Protein AF-A0A5N0TFT1-F1 (afdb_monomer_lite)

pLDDT: mean 89.73, std 10.78, range [48.72, 98.12]

Organism: NCBI:txid2613842

Foldseek 3Di:
DQVVAPDLLRQVLVVCVVVPLVVLQVQLVHDSVLVVCQSVVHPHHCDPSSVVSCCVVVVPCRSVVNCCVVPVPVVVVVVVVVVVVVVVVVVVVVVVVVVVVVVVVVD

Radius of gyration: 25.09 Å; chains: 1; bounding box: 52×28×71 Å

Secondary structure (DSSP, 8-state):
-GGG-SSHHHHHHHHHHHH-HHHHHHHTT--HHHHHHHHTTSS----HHHHHHHHHHH---HHHHHHHHHHTHHHHHHHHHHHHHHHHHHHHHHHHHHHHHHHHTT-

Structure (mmCIF, N/CA/C/O backbone):
data_AF-A0A5N0TFT1-F1
#
_entry.id   AF-A0A5N0TFT1-F1
#
loop_
_atom_site.group_PDB
_atom_site.id
_atom_site.type_symbol
_atom_site.label_atom_id
_atom_site.label_alt_id
_atom_site.label_comp_id
_atom_site.label_asym_id
_atom_site.label_entity_id
_atom_site.label_seq_id
_atom_site.pdbx_PDB_ins_code
_atom_site.Cartn_x
_atom_site.Cartn_y
_atom_site.Cartn_z
_atom_site.occupancy
_atom_site.B_iso_or_equiv
_atom_site.auth_seq_id
_atom_site.auth_comp_id
_atom_site.auth_asym_id
_atom_site.auth_atom_id
_atom_site.pdbx_PDB_model_num
ATOM 1 N N . MET A 1 1 ? 3.664 1.769 11.732 1.00 62.91 1 MET A N 1
ATOM 2 C CA . MET A 1 1 ? 4.429 1.861 10.460 1.00 62.91 1 MET A CA 1
ATOM 3 C C . MET A 1 1 ? 4.387 3.252 9.820 1.00 62.91 1 MET A C 1
ATOM 5 O O . MET A 1 1 ? 5.391 3.696 9.274 1.00 62.91 1 MET A O 1
ATOM 9 N N . ALA A 1 2 ? 3.289 3.996 9.933 1.00 67.69 2 ALA A N 1
ATOM 10 C CA . ALA A 1 2 ? 3.070 5.304 9.324 1.00 67.69 2 ALA A CA 1
ATOM 11 C C . ALA A 1 2 ? 4.091 6.375 9.728 1.00 67.69 2 ALA A C 1
ATOM 13 O O . ALA A 1 2 ? 4.441 7.213 8.906 1.00 67.69 2 ALA A O 1
ATOM 14 N N . ARG A 1 3 ? 4.635 6.331 10.953 1.00 75.69 3 ARG A N 1
ATOM 15 C CA . ARG A 1 3 ? 5.667 7.288 11.406 1.00 75.69 3 ARG A CA 1
ATOM 16 C C . ARG A 1 3 ? 7.030 7.112 10.715 1.00 75.69 3 ARG A C 1
ATOM 18 O O . ARG A 1 3 ? 7.870 7.996 10.835 1.00 75.69 3 ARG A O 1
ATOM 25 N N . ARG A 1 4 ? 7.260 5.993 10.012 1.00 85.38 4 ARG A N 1
ATOM 26 C CA . ARG A 1 4 ? 8.524 5.690 9.314 1.00 85.38 4 ARG A CA 1
ATOM 27 C C . ARG A 1 4 ? 8.613 6.330 7.925 1.00 85.38 4 ARG A C 1
ATOM 29 O O . ARG A 1 4 ? 9.718 6.536 7.438 1.00 85.38 4 ARG A O 1
ATOM 36 N N . TYR A 1 5 ? 7.475 6.650 7.307 1.00 93.12 5 TYR A N 1
ATOM 37 C CA . TYR A 1 5 ? 7.398 7.127 5.925 1.00 93.12 5 TYR A CA 1
ATOM 38 C C . TYR A 1 5 ? 6.575 8.405 5.832 1.00 93.12 5 TYR A C 1
ATOM 40 O O . 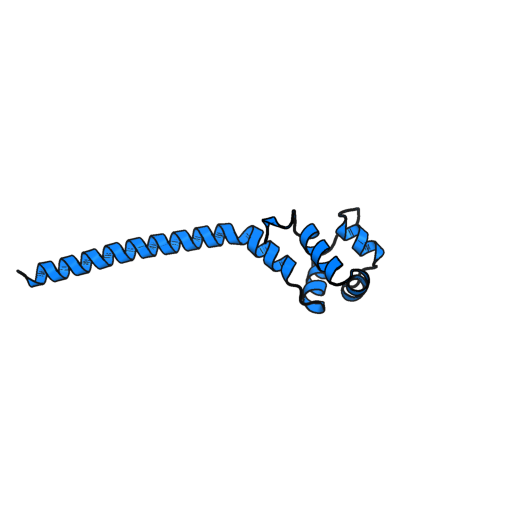TYR A 1 5 ? 5.491 8.506 6.409 1.00 93.12 5 TYR A O 1
ATOM 48 N N . ARG A 1 6 ? 7.041 9.376 5.044 1.00 91.88 6 ARG A N 1
ATOM 49 C CA . ARG A 1 6 ? 6.346 10.668 4.897 1.00 91.88 6 ARG A CA 1
ATOM 50 C C . ARG A 1 6 ? 4.999 10.516 4.186 1.00 91.88 6 ARG A C 1
ATOM 52 O O . ARG A 1 6 ? 4.009 11.156 4.539 1.00 91.88 6 ARG A O 1
ATOM 59 N N . ASN A 1 7 ? 4.952 9.660 3.172 1.00 93.62 7 ASN A N 1
ATOM 60 C CA . ASN A 1 7 ? 3.772 9.372 2.362 1.00 93.62 7 ASN A CA 1
ATOM 61 C C . ASN A 1 7 ? 3.864 7.950 1.777 1.00 93.62 7 ASN A C 1
ATOM 63 O O . ASN A 1 7 ? 4.859 7.255 1.979 1.00 93.62 7 ASN A O 1
ATOM 67 N N . LEU A 1 8 ? 2.822 7.524 1.054 1.00 95.50 8 LEU A N 1
ATOM 68 C CA . LEU A 1 8 ? 2.794 6.207 0.413 1.00 95.50 8 LEU A CA 1
ATOM 69 C C . LEU A 1 8 ? 3.929 6.047 -0.607 1.00 95.50 8 LEU A C 1
ATOM 71 O O . LEU A 1 8 ? 4.547 4.994 -0.649 1.00 95.50 8 LEU A O 1
ATOM 75 N N . LEU A 1 9 ? 4.242 7.089 -1.385 1.00 96.12 9 LEU A N 1
ATOM 76 C CA . LEU A 1 9 ? 5.298 7.025 -2.399 1.00 96.12 9 LEU A CA 1
ATOM 77 C C . LEU A 1 9 ? 6.677 6.753 -1.775 1.00 96.12 9 LEU A C 1
ATOM 79 O O . LEU A 1 9 ? 7.435 5.955 -2.308 1.00 96.12 9 LEU A O 1
ATOM 83 N N . ASP A 1 10 ? 6.974 7.359 -0.625 1.00 96.06 10 ASP A N 1
ATOM 84 C CA . ASP A 1 10 ? 8.197 7.149 0.169 1.00 96.06 10 ASP A CA 1
ATOM 85 C C . ASP A 1 10 ? 8.307 5.695 0.676 1.00 96.06 10 ASP A C 1
ATOM 87 O O . ASP A 1 10 ? 9.376 5.078 0.638 1.00 96.06 10 ASP A O 1
ATOM 91 N N . CYS A 1 11 ? 7.173 5.121 1.098 1.00 96.81 11 CYS A N 1
ATOM 92 C CA . CYS A 1 11 ? 7.060 3.712 1.475 1.00 96.81 11 CYS A CA 1
ATOM 93 C C . CYS A 1 11 ? 7.299 2.791 0.266 1.00 96.81 11 CYS A C 1
ATOM 95 O O . CYS A 1 11 ? 8.191 1.942 0.318 1.00 96.81 11 CYS A O 1
ATOM 97 N N . CYS A 1 12 ? 6.596 3.023 -0.850 1.00 96.31 12 CYS A N 1
ATOM 98 C CA . CYS A 1 12 ? 6.770 2.268 -2.092 1.00 96.31 12 CYS A CA 1
ATOM 99 C C . CYS A 1 12 ? 8.207 2.351 -2.611 1.00 96.31 12 CYS A C 1
ATOM 101 O O . CYS A 1 12 ? 8.778 1.334 -2.977 1.00 96.31 12 CYS A O 1
ATOM 103 N N . ALA A 1 13 ? 8.824 3.535 -2.606 1.00 96.06 13 ALA A N 1
ATOM 104 C CA . ALA A 1 13 ? 10.209 3.703 -3.031 1.00 96.06 13 ALA A CA 1
ATOM 105 C C . ALA A 1 13 ? 11.153 2.851 -2.179 1.00 96.06 13 ALA A C 1
ATOM 107 O O . ALA A 1 13 ? 11.996 2.140 -2.718 1.00 96.06 13 ALA A O 1
ATOM 108 N N . THR A 1 14 ? 10.977 2.862 -0.856 1.00 96.00 14 THR A N 1
ATOM 109 C CA . THR A 1 14 ? 11.797 2.051 0.051 1.00 96.00 14 THR A CA 1
ATOM 110 C C . THR A 1 14 ? 11.636 0.550 -0.217 1.00 96.00 14 THR A C 1
ATOM 112 O O . THR A 1 14 ? 12.639 -0.164 -0.255 1.00 96.00 14 THR A O 1
ATOM 115 N N . ALA A 1 15 ? 10.405 0.072 -0.421 1.00 96.00 15 ALA A N 1
ATOM 116 C CA . ALA A 1 15 ? 10.120 -1.328 -0.743 1.00 96.00 15 ALA A CA 1
ATOM 117 C C . ALA A 1 15 ? 10.712 -1.731 -2.108 1.00 96.00 15 ALA A C 1
ATOM 119 O O . ALA A 1 15 ? 11.445 -2.712 -2.219 1.00 96.00 15 ALA A O 1
ATOM 120 N N . ILE A 1 16 ? 10.508 -0.907 -3.136 1.00 96.38 16 ILE A N 1
ATOM 121 C CA . ILE A 1 16 ? 10.993 -1.149 -4.501 1.00 96.38 16 ILE A CA 1
ATOM 122 C C . ILE A 1 16 ? 12.525 -1.130 -4.573 1.00 96.38 16 ILE A C 1
ATOM 124 O O . ILE A 1 16 ? 13.127 -1.973 -5.241 1.00 96.38 16 ILE A O 1
ATOM 128 N N . TYR A 1 17 ? 13.191 -0.212 -3.868 1.00 95.25 17 TYR A N 1
ATOM 129 C CA . TYR A 1 17 ? 14.653 -0.218 -3.796 1.00 95.25 17 TYR A CA 1
ATOM 130 C C . TYR A 1 17 ? 15.186 -1.462 -3.079 1.00 95.25 17 TYR A C 1
ATOM 132 O O . TYR A 1 17 ? 16.207 -1.999 -3.507 1.00 95.25 17 TYR A O 1
ATOM 140 N N . ARG A 1 18 ? 14.486 -1.956 -2.049 1.00 94.81 18 ARG A N 1
ATOM 141 C CA . ARG A 1 18 ? 14.838 -3.194 -1.335 1.00 94.81 18 ARG A CA 1
ATOM 142 C C . ARG A 1 18 ? 14.683 -4.436 -2.217 1.00 94.81 18 ARG A C 1
ATOM 144 O O . ARG A 1 18 ? 15.560 -5.291 -2.193 1.00 94.81 18 ARG A O 1
ATOM 151 N N . ALA A 1 19 ? 13.616 -4.505 -3.013 1.00 94.00 19 ALA A N 1
ATOM 152 C CA . ALA A 1 19 ? 13.379 -5.569 -3.995 1.00 94.00 19 ALA A CA 1
ATOM 153 C C . ALA A 1 19 ? 14.316 -5.493 -5.221 1.00 94.00 19 ALA A C 1
ATOM 155 O O . ALA A 1 19 ? 14.426 -6.442 -5.997 1.00 94.00 19 ALA A O 1
ATOM 156 N N . GLY A 1 20 ? 15.014 -4.366 -5.391 1.00 93.81 20 GLY A N 1
ATOM 157 C CA . GLY A 1 20 ? 15.875 -4.091 -6.532 1.00 93.81 20 GLY A CA 1
ATOM 158 C C . GLY A 1 20 ? 15.084 -3.509 -7.702 1.00 93.81 20 GLY A C 1
ATOM 159 O O . GLY A 1 20 ? 14.527 -4.233 -8.523 1.00 93.81 20 GLY A O 1
ATOM 160 N N . HIS A 1 21 ? 15.101 -2.180 -7.830 1.00 89.44 21 HIS A N 1
ATOM 161 C CA . HIS A 1 21 ? 14.322 -1.437 -8.833 1.00 89.44 21 HIS A CA 1
ATOM 162 C C . HIS A 1 21 ? 14.496 -1.922 -10.289 1.00 89.44 21 HIS A C 1
ATOM 164 O O . HIS A 1 21 ? 13.560 -1.822 -11.078 1.00 89.44 21 HIS A O 1
ATOM 170 N N . GLY A 1 22 ? 15.667 -2.466 -10.649 1.00 88.81 22 GLY A N 1
ATOM 171 C CA . GLY A 1 22 ? 15.930 -3.025 -11.980 1.00 88.81 22 GLY A CA 1
ATOM 172 C C . GLY A 1 22 ? 15.140 -4.302 -12.287 1.00 88.81 22 GLY A C 1
ATOM 173 O O . GLY A 1 22 ? 14.789 -4.520 -13.441 1.00 88.81 22 GLY A O 1
ATOM 174 N N . ASN A 1 23 ? 14.814 -5.097 -11.264 1.00 94.31 23 ASN A N 1
ATOM 175 C CA . ASN A 1 23 ? 13.956 -6.280 -11.385 1.00 94.31 23 ASN A CA 1
ATOM 176 C C . ASN A 1 23 ? 12.475 -5.890 -11.322 1.00 94.31 23 ASN A C 1
ATOM 178 O O . ASN A 1 23 ? 11.649 -6.450 -12.033 1.00 94.31 23 ASN A O 1
ATOM 182 N N . VAL A 1 24 ? 12.151 -4.898 -10.489 1.00 97.06 24 VAL A N 1
ATOM 183 C CA . VAL A 1 24 ? 10.778 -4.417 -10.296 1.00 97.06 24 VAL A CA 1
ATOM 184 C C . VAL A 1 24 ? 10.221 -3.750 -11.547 1.00 97.06 24 VAL A C 1
ATOM 186 O O . VAL A 1 24 ? 9.083 -4.007 -11.920 1.00 97.06 24 VAL A O 1
ATOM 189 N N . ALA A 1 25 ? 11.016 -2.912 -12.212 1.00 96.88 25 ALA A N 1
ATOM 190 C CA . ALA A 1 25 ? 10.589 -2.175 -13.395 1.00 96.88 25 ALA A CA 1
ATOM 191 C C . ALA A 1 25 ? 9.944 -3.062 -14.487 1.00 96.88 25 ALA A C 1
ATOM 193 O O . ALA A 1 25 ? 8.779 -2.822 -14.812 1.00 96.88 25 ALA A O 1
ATOM 194 N N . PRO A 1 26 ? 10.616 -4.104 -15.022 1.00 96.81 26 PRO A N 1
ATOM 195 C CA . PRO A 1 26 ? 9.999 -4.970 -16.023 1.00 96.81 26 PRO A CA 1
ATOM 196 C C . PRO A 1 26 ? 8.809 -5.767 -15.475 1.00 96.81 26 PRO A C 1
ATOM 198 O O . PRO A 1 26 ? 7.852 -5.964 -16.211 1.00 96.81 26 PRO A O 1
ATOM 201 N N . ALA A 1 27 ? 8.835 -6.182 -14.205 1.00 96.94 27 ALA A N 1
ATOM 202 C CA . ALA A 1 27 ? 7.758 -6.971 -13.601 1.00 96.94 27 ALA A CA 1
ATOM 203 C C . ALA A 1 27 ? 6.433 -6.199 -13.483 1.00 96.94 27 ALA A C 1
ATOM 205 O O . ALA A 1 27 ? 5.364 -6.793 -13.544 1.00 96.94 27 ALA A O 1
ATOM 206 N N . ILE A 1 28 ? 6.491 -4.871 -13.352 1.00 96.94 28 ILE A N 1
ATOM 2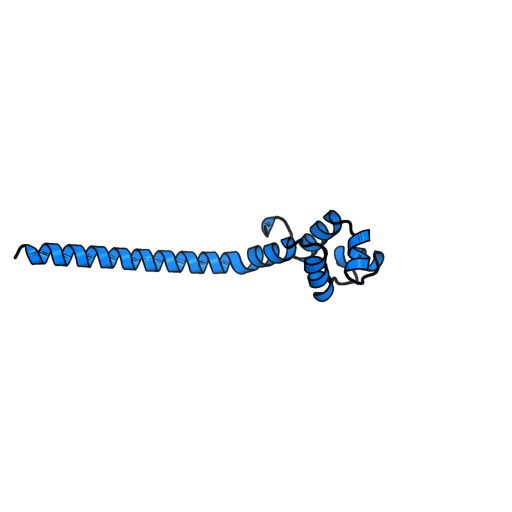07 C CA . ILE A 1 28 ? 5.291 -4.023 -13.273 1.00 96.94 28 ILE A CA 1
ATOM 208 C C . ILE A 1 28 ? 5.001 -3.275 -14.581 1.00 96.94 28 ILE A C 1
ATOM 210 O O . ILE A 1 28 ? 4.204 -2.340 -14.585 1.00 96.94 28 ILE A O 1
ATOM 214 N N . ASP A 1 29 ? 5.626 -3.683 -15.689 1.00 95.62 29 ASP A N 1
ATOM 215 C CA . ASP A 1 29 ? 5.467 -3.103 -17.030 1.00 95.62 29 ASP A CA 1
ATOM 216 C C . ASP A 1 29 ? 5.848 -1.614 -17.139 1.00 95.62 29 ASP A C 1
ATOM 218 O O . ASP A 1 29 ? 5.230 -0.837 -17.873 1.00 95.62 29 ASP A O 1
ATOM 222 N N . ILE A 1 30 ? 6.903 -1.193 -16.436 1.00 95.56 30 ILE A N 1
ATOM 223 C CA . ILE A 1 30 ? 7.436 0.171 -16.521 1.00 95.56 30 ILE A CA 1
ATOM 224 C C . ILE A 1 30 ? 8.919 0.168 -16.904 1.00 95.56 30 ILE A C 1
ATOM 226 O O . ILE A 1 30 ? 9.716 -0.650 -16.454 1.00 95.56 30 ILE A O 1
ATOM 230 N N . ALA A 1 31 ? 9.338 1.130 -17.727 1.00 95.38 31 ALA A N 1
ATOM 231 C CA . ALA A 1 31 ? 10.760 1.307 -18.013 1.00 95.38 31 ALA A CA 1
ATOM 232 C C . ALA A 1 31 ? 11.529 1.706 -16.731 1.00 95.38 31 ALA A C 1
ATOM 234 O O . ALA A 1 31 ? 11.049 2.584 -16.004 1.00 95.38 31 ALA A O 1
ATOM 235 N N . PRO A 1 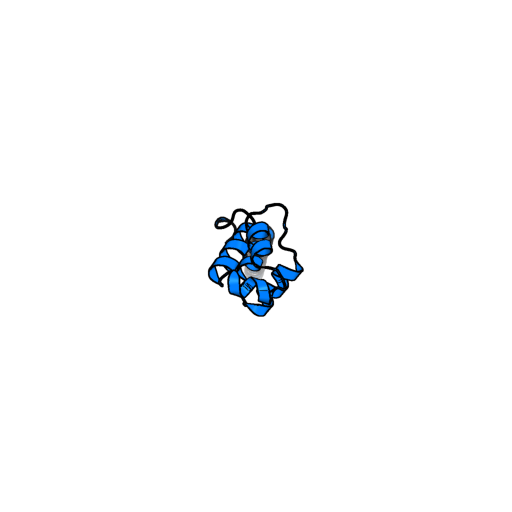32 ? 12.745 1.177 -16.475 1.00 94.75 32 PRO A N 1
ATOM 236 C CA . PRO A 1 32 ? 13.510 1.490 -15.262 1.00 94.75 32 PRO A CA 1
ATOM 237 C C . PRO A 1 32 ? 13.718 2.990 -15.021 1.00 94.75 32 PRO A C 1
ATOM 239 O O . PRO A 1 32 ? 13.563 3.472 -13.903 1.00 94.75 32 PRO A O 1
ATOM 242 N N . SER A 1 33 ? 13.996 3.758 -16.079 1.00 93.75 33 SER A N 1
ATOM 243 C CA . SER A 1 33 ? 14.148 5.215 -15.991 1.00 93.75 33 SER A CA 1
ATOM 244 C C . SER A 1 33 ? 12.849 5.923 -15.593 1.00 93.75 33 SER A C 1
ATOM 246 O O . SER A 1 33 ? 12.881 6.859 -14.797 1.00 93.75 33 SER A O 1
ATOM 248 N N . ASN A 1 34 ? 11.700 5.466 -16.097 1.00 95.25 34 ASN A N 1
ATOM 249 C CA . ASN A 1 34 ? 10.397 6.007 -15.715 1.00 95.25 34 ASN A CA 1
ATOM 250 C C . ASN A 1 34 ? 10.050 5.651 -14.268 1.00 95.25 34 ASN A C 1
ATOM 252 O O . ASN A 1 34 ? 9.497 6.500 -13.569 1.00 95.25 34 ASN A O 1
ATOM 256 N N . LEU A 1 35 ? 10.409 4.446 -13.809 1.00 95.75 35 LEU A N 1
ATOM 257 C CA . LEU A 1 35 ? 10.228 4.050 -12.415 1.00 95.75 35 LEU A CA 1
ATOM 258 C C . LEU A 1 35 ? 11.021 4.965 -11.484 1.00 95.75 35 LEU A C 1
ATOM 260 O O . LEU A 1 35 ? 10.444 5.537 -10.568 1.00 95.75 35 LEU A O 1
ATOM 264 N N . THR A 1 36 ? 12.306 5.194 -11.759 1.00 93.94 36 THR A N 1
ATOM 265 C CA . THR A 1 36 ? 13.132 6.093 -10.941 1.00 93.94 36 THR A CA 1
ATOM 266 C C . THR A 1 36 ? 12.519 7.491 -10.836 1.00 93.94 36 THR A C 1
ATOM 268 O O . THR A 1 36 ? 12.385 8.015 -9.733 1.00 93.94 36 THR A O 1
ATOM 271 N N . ARG A 1 37 ? 12.069 8.071 -11.958 1.00 94.88 37 ARG A N 1
ATOM 272 C CA . ARG A 1 37 ? 11.418 9.396 -11.972 1.00 94.88 37 ARG A CA 1
ATOM 273 C C . ARG A 1 37 ? 10.088 9.412 -11.218 1.00 94.88 37 ARG A C 1
ATOM 275 O O . ARG A 1 37 ? 9.767 10.393 -10.550 1.00 94.88 37 ARG A O 1
ATOM 282 N N . ALA A 1 38 ? 9.329 8.319 -11.292 1.00 95.12 38 ALA A N 1
ATOM 283 C CA . ALA A 1 38 ? 8.098 8.162 -10.530 1.00 95.12 38 ALA A CA 1
ATOM 284 C C . ALA A 1 38 ? 8.364 8.123 -9.019 1.00 95.12 38 ALA A C 1
ATOM 286 O O . ALA A 1 38 ? 7.650 8.773 -8.258 1.00 95.12 38 ALA A O 1
ATOM 287 N N . LEU A 1 39 ? 9.411 7.414 -8.587 1.00 94.12 39 LEU A N 1
ATOM 288 C CA . LEU A 1 39 ? 9.778 7.283 -7.174 1.00 94.12 39 LEU A CA 1
ATOM 289 C C . LEU A 1 39 ? 10.350 8.574 -6.576 1.00 94.12 39 LEU A C 1
ATOM 291 O O . LEU A 1 39 ? 10.185 8.810 -5.381 1.00 94.12 39 LEU A O 1
ATOM 295 N N . THR A 1 40 ? 10.979 9.433 -7.382 1.00 90.69 40 THR A N 1
ATOM 296 C CA . THR A 1 40 ? 11.431 10.761 -6.932 1.00 90.69 40 THR A CA 1
ATOM 297 C C . THR A 1 40 ? 10.314 11.806 -6.919 1.00 90.69 40 THR A C 1
ATOM 299 O O . THR A 1 40 ? 10.527 12.911 -6.426 1.00 90.69 40 THR A O 1
ATOM 302 N N . GLY A 1 41 ? 9.124 11.471 -7.429 1.00 83.31 41 GLY A N 1
ATOM 303 C CA . GLY A 1 41 ? 7.976 12.376 -7.473 1.00 83.31 41 GLY A CA 1
ATOM 304 C C . GLY A 1 41 ? 8.073 13.469 -8.542 1.00 83.31 41 GLY A C 1
ATOM 305 O O . GLY A 1 41 ? 7.422 14.502 -8.390 1.00 83.31 41 GLY A O 1
ATOM 306 N N . ASP A 1 42 ? 8.859 13.239 -9.597 1.00 87.19 42 ASP A N 1
ATOM 307 C CA . ASP A 1 42 ? 9.035 14.146 -10.740 1.00 87.19 42 ASP A CA 1
ATOM 308 C C . ASP A 1 42 ? 7.780 14.131 -11.666 1.00 87.19 42 ASP A C 1
ATOM 310 O O . ASP A 1 42 ? 6.641 13.911 -11.220 1.00 87.19 42 ASP A O 1
ATOM 314 N N . ASP A 1 43 ? 7.957 14.370 -12.968 1.00 84.19 43 ASP A N 1
ATOM 315 C CA . ASP A 1 43 ? 6.910 14.363 -14.003 1.00 84.19 43 ASP A CA 1
ATOM 316 C C . ASP A 1 43 ? 6.198 13.007 -14.211 1.00 84.19 43 ASP A C 1
ATOM 318 O O . ASP A 1 43 ? 5.106 12.962 -14.782 1.00 84.19 43 ASP A O 1
ATOM 322 N N . ARG A 1 44 ? 6.786 11.896 -13.752 1.00 89.00 44 ARG A N 1
ATOM 323 C CA . ARG A 1 44 ? 6.196 10.553 -13.816 1.00 89.00 44 ARG A CA 1
ATOM 324 C C . ARG A 1 44 ? 5.486 10.216 -12.511 1.00 89.00 44 ARG A C 1
ATOM 326 O O . ARG A 1 44 ? 5.874 10.657 -11.433 1.00 89.00 44 ARG A O 1
ATOM 333 N N . LYS A 1 45 ? 4.437 9.397 -12.604 1.00 91.94 45 LYS A N 1
ATOM 334 C CA . LYS A 1 45 ? 3.673 8.911 -11.449 1.00 91.94 45 LYS A CA 1
ATOM 335 C C . LYS A 1 45 ? 3.710 7.394 -11.390 1.00 91.94 45 LYS A C 1
ATOM 337 O O . LYS A 1 45 ? 3.579 6.732 -12.417 1.00 91.94 45 LYS A O 1
ATOM 342 N N . LEU A 1 46 ? 3.852 6.866 -10.177 1.00 94.75 46 LEU A N 1
ATOM 343 C CA . LEU A 1 46 ? 3.599 5.461 -9.898 1.00 94.75 46 LEU A CA 1
ATOM 344 C C . LEU A 1 46 ? 2.078 5.283 -9.850 1.00 94.75 46 LEU A C 1
ATOM 346 O O . LEU A 1 46 ? 1.425 5.768 -8.927 1.00 94.75 46 LEU A O 1
ATOM 350 N N . GLY A 1 47 ? 1.517 4.685 -10.899 1.00 94.88 47 GLY A N 1
ATOM 351 C CA . GLY A 1 47 ? 0.082 4.391 -10.970 1.00 94.88 47 GLY A CA 1
ATOM 352 C C . GLY A 1 47 ? -0.336 3.286 -9.995 1.00 94.88 47 GLY A C 1
ATOM 353 O O . GLY A 1 47 ? 0.506 2.513 -9.542 1.00 94.88 47 GLY A O 1
ATOM 354 N N . VAL A 1 48 ? -1.637 3.196 -9.711 1.00 96.62 48 VAL A N 1
ATOM 355 C CA . VAL A 1 48 ? -2.199 2.166 -8.818 1.00 96.62 48 VAL A CA 1
ATOM 356 C C . VAL A 1 48 ? -1.972 0.765 -9.385 1.00 96.62 48 VAL A C 1
ATOM 358 O O . VAL A 1 48 ? -1.483 -0.089 -8.659 1.00 96.62 48 VAL A O 1
ATOM 361 N N . ASP A 1 49 ? -2.164 0.566 -10.689 1.00 97.75 49 ASP A N 1
ATOM 362 C CA . ASP A 1 49 ? -1.923 -0.729 -11.344 1.00 97.75 49 ASP A CA 1
ATOM 363 C C . ASP A 1 49 ? -0.472 -1.215 -11.174 1.00 97.75 49 ASP A C 1
ATOM 365 O O . ASP A 1 49 ? -0.215 -2.403 -11.010 1.00 97.75 49 ASP A O 1
ATOM 369 N N . HIS A 1 50 ? 0.499 -0.293 -11.176 1.00 97.50 50 HIS A N 1
ATOM 370 C CA . HIS A 1 50 ? 1.902 -0.634 -10.926 1.00 97.50 50 HIS A CA 1
ATOM 371 C C . HIS A 1 50 ? 2.125 -1.073 -9.477 1.00 97.50 50 HIS A C 1
ATOM 373 O O . HIS A 1 50 ? 2.949 -1.948 -9.221 1.00 97.50 50 HIS A O 1
ATOM 379 N N . LEU A 1 51 ? 1.419 -0.444 -8.530 1.00 97.69 51 LEU A N 1
ATOM 380 C CA . LEU A 1 51 ? 1.455 -0.847 -7.131 1.00 97.69 51 LEU A CA 1
ATOM 381 C C . LEU A 1 51 ? 0.843 -2.238 -6.974 1.00 97.69 51 LEU A C 1
ATOM 383 O O . LEU A 1 51 ? 1.495 -3.084 -6.387 1.00 97.69 51 LEU A O 1
ATOM 387 N N . GLU A 1 52 ? -0.340 -2.498 -7.528 1.00 98.12 52 GLU A N 1
ATOM 388 C CA . GLU A 1 52 ? -0.985 -3.817 -7.449 1.00 98.12 52 GLU A CA 1
ATOM 389 C C . GLU A 1 52 ? -0.090 -4.918 -8.025 1.00 98.12 52 GLU A C 1
ATOM 391 O O . GLU A 1 52 ? 0.207 -5.882 -7.325 1.00 98.12 52 GLU A O 1
ATOM 396 N N . LYS A 1 53 ? 0.478 -4.712 -9.221 1.00 98.00 53 LYS A N 1
ATOM 397 C CA . LYS A 1 53 ? 1.458 -5.647 -9.796 1.00 98.00 53 LYS A CA 1
ATOM 398 C C . LYS A 1 53 ? 2.677 -5.850 -8.902 1.00 98.00 53 LYS A C 1
ATOM 400 O O . LYS A 1 53 ? 3.159 -6.966 -8.772 1.00 98.00 53 LYS A O 1
ATOM 405 N N . PHE A 1 54 ? 3.191 -4.790 -8.274 1.00 98.06 54 PHE A N 1
ATOM 406 C CA . PHE A 1 54 ? 4.301 -4.923 -7.330 1.00 98.06 54 PHE A CA 1
ATOM 407 C C . PHE A 1 54 ? 3.918 -5.792 -6.121 1.00 98.06 54 PHE A C 1
ATOM 409 O O . PHE A 1 54 ? 4.708 -6.641 -5.710 1.00 98.06 54 PHE A O 1
ATOM 416 N N . LEU A 1 55 ? 2.721 -5.594 -5.562 1.00 97.81 55 LEU A N 1
ATOM 417 C CA . LEU A 1 55 ? 2.228 -6.387 -4.434 1.00 97.81 55 LEU A CA 1
ATOM 418 C C . LEU A 1 55 ? 2.081 -7.864 -4.818 1.00 97.81 55 LEU A C 1
ATOM 420 O O . LEU A 1 55 ? 2.499 -8.724 -4.046 1.00 97.81 55 LEU A O 1
ATOM 424 N N . ASP A 1 56 ? 1.539 -8.145 -6.001 1.00 97.94 56 ASP A N 1
ATOM 425 C CA . ASP A 1 56 ? 1.302 -9.508 -6.480 1.00 97.94 56 ASP A CA 1
ATOM 426 C C . ASP A 1 56 ? 2.611 -10.238 -6.824 1.00 97.94 56 ASP A C 1
ATOM 428 O O . ASP A 1 56 ? 2.824 -11.367 -6.383 1.00 97.94 56 ASP A O 1
ATOM 432 N N . GLU A 1 57 ? 3.516 -9.589 -7.563 1.00 97.88 57 GLU A N 1
ATOM 433 C CA . GLU A 1 57 ? 4.759 -10.208 -8.047 1.00 97.88 57 GLU A CA 1
ATOM 434 C C . GLU A 1 57 ? 5.825 -10.354 -6.951 1.00 97.88 57 GLU A C 1
ATOM 436 O O . GLU A 1 57 ? 6.583 -11.325 -6.934 1.00 97.88 57 GLU A O 1
ATOM 441 N N . PHE A 1 58 ? 5.908 -9.395 -6.021 1.00 97.00 58 PHE A N 1
ATOM 442 C CA . PHE A 1 58 ? 6.961 -9.372 -4.996 1.00 97.00 58 PHE A CA 1
ATOM 443 C C . PHE A 1 58 ? 6.463 -9.745 -3.597 1.00 97.00 58 PHE A C 1
ATOM 445 O O . PHE A 1 58 ? 7.283 -9.984 -2.709 1.00 97.00 58 PHE A O 1
ATOM 452 N N . GLY A 1 59 ? 5.146 -9.790 -3.371 1.00 95.94 59 GLY A N 1
ATOM 453 C CA . GLY A 1 59 ? 4.551 -10.131 -2.076 1.00 95.94 59 GLY A CA 1
ATOM 454 C C . GLY A 1 59 ? 4.831 -9.119 -0.957 1.00 95.94 59 GLY A C 1
ATOM 455 O O . GLY A 1 59 ? 4.539 -9.397 0.208 1.00 95.94 59 GLY A O 1
ATOM 456 N N . ASP A 1 60 ? 5.411 -7.955 -1.269 1.00 96.00 60 ASP A N 1
ATOM 457 C CA . ASP A 1 60 ? 5.742 -6.937 -0.272 1.00 96.00 60 ASP A CA 1
ATOM 458 C C . ASP A 1 60 ? 4.524 -6.051 0.016 1.00 96.00 60 ASP A C 1
ATOM 460 O O . ASP A 1 60 ? 4.266 -5.055 -0.657 1.00 96.00 60 ASP A O 1
ATOM 464 N N . LEU A 1 61 ? 3.774 -6.422 1.056 1.00 96.81 61 LEU A N 1
ATOM 465 C CA . LEU A 1 61 ? 2.561 -5.730 1.499 1.00 96.81 61 LEU A CA 1
ATOM 466 C C . LEU A 1 61 ? 2.828 -4.497 2.383 1.00 96.81 61 LEU A C 1
ATOM 468 O O . LEU A 1 61 ? 1.876 -3.888 2.883 1.00 96.81 61 LEU A O 1
ATOM 472 N N . GLU A 1 62 ? 4.088 -4.087 2.578 1.00 95.50 62 GLU A N 1
ATOM 473 C CA . GLU A 1 62 ? 4.444 -2.915 3.391 1.00 95.50 62 GLU A CA 1
ATOM 474 C C . GLU A 1 62 ? 3.680 -1.630 2.985 1.00 95.50 62 GLU A C 1
ATOM 476 O O . GLU A 1 62 ? 3.182 -0.943 3.886 1.00 95.50 62 GLU A O 1
ATOM 481 N N . PRO A 1 63 ? 3.456 -1.321 1.687 1.00 96.38 63 PRO A N 1
ATOM 482 C CA . PRO A 1 63 ? 2.642 -0.171 1.276 1.00 96.38 63 PRO A CA 1
ATOM 483 C C . PRO A 1 63 ? 1.176 -0.240 1.733 1.00 96.38 63 PRO A C 1
ATOM 485 O O . PRO A 1 63 ? 0.591 0.780 2.110 1.00 96.38 63 PRO A O 1
ATOM 488 N N . VAL A 1 64 ? 0.574 -1.434 1.744 1.00 96.31 64 VAL A N 1
ATOM 489 C CA . VAL A 1 64 ? -0.807 -1.637 2.212 1.00 96.31 64 VAL A CA 1
ATOM 490 C C . VAL A 1 64 ? -0.870 -1.459 3.723 1.00 96.31 64 VAL A C 1
ATOM 492 O O . VAL A 1 64 ? -1.715 -0.715 4.226 1.00 96.31 64 VAL A O 1
ATOM 495 N N . TYR A 1 65 ? 0.062 -2.071 4.456 1.00 94.12 65 TYR A N 1
ATOM 496 C CA . TYR A 1 65 ? 0.148 -1.901 5.905 1.00 94.12 65 TYR A CA 1
ATOM 497 C C . TYR A 1 65 ? 0.413 -0.452 6.299 1.00 94.12 65 TYR A C 1
ATOM 499 O O . TYR A 1 65 ? -0.148 0.012 7.287 1.00 94.12 65 TYR A O 1
ATOM 507 N N . TYR A 1 66 ? 1.186 0.299 5.512 1.00 94.81 66 TYR A N 1
ATOM 508 C CA . TYR A 1 66 ? 1.333 1.737 5.706 1.00 94.81 66 TYR A CA 1
ATOM 509 C C . TYR A 1 66 ? -0.009 2.476 5.622 1.00 94.81 66 TYR A C 1
ATOM 511 O O . TYR A 1 66 ? -0.287 3.313 6.479 1.00 94.81 66 TYR A O 1
ATOM 519 N N . LEU A 1 67 ? -0.850 2.184 4.623 1.00 93.88 67 LEU A N 1
ATOM 520 C CA . LEU A 1 67 ? -2.157 2.837 4.471 1.00 93.88 67 LEU A CA 1
ATOM 521 C C . LEU A 1 67 ? -3.119 2.471 5.599 1.00 93.88 67 LEU A C 1
ATOM 523 O O . LEU A 1 67 ? -3.784 3.354 6.142 1.00 93.88 67 LEU A O 1
ATOM 527 N N . VAL A 1 68 ? -3.164 1.192 5.972 1.00 91.75 68 VAL A N 1
ATOM 528 C CA . VAL A 1 68 ? -3.948 0.720 7.119 1.00 91.75 68 VAL A CA 1
ATOM 529 C C . VAL A 1 68 ? -3.491 1.443 8.382 1.00 91.75 68 VAL A C 1
ATOM 531 O O . VAL A 1 68 ? -4.303 2.046 9.079 1.00 91.75 68 VAL A O 1
ATOM 534 N N . ASP A 1 69 ? -2.186 1.470 8.633 1.00 89.50 69 ASP A N 1
ATOM 535 C CA . ASP A 1 69 ? -1.627 2.091 9.826 1.00 89.50 69 ASP A CA 1
ATOM 536 C C . ASP A 1 69 ? -1.874 3.608 9.846 1.00 89.50 69 ASP A C 1
ATOM 538 O O . ASP A 1 69 ? -2.214 4.180 10.877 1.00 89.50 69 ASP A O 1
ATOM 542 N N . LYS A 1 70 ? -1.785 4.271 8.690 1.00 89.81 70 LYS A N 1
ATOM 543 C CA . LYS A 1 70 ? -1.970 5.720 8.572 1.00 89.81 70 LYS A CA 1
ATOM 544 C C . LYS A 1 70 ? -3.422 6.174 8.696 1.00 89.81 70 LYS A C 1
ATOM 546 O O . LYS A 1 70 ? -3.663 7.239 9.255 1.00 89.81 70 LYS A O 1
ATOM 551 N N . TYR A 1 71 ? -4.370 5.431 8.127 1.00 88.19 71 TYR A N 1
ATOM 552 C CA . TYR A 1 71 ? -5.754 5.898 7.972 1.00 88.19 71 TYR A CA 1
ATOM 553 C C . TYR A 1 71 ? -6.777 5.111 8.788 1.00 88.19 71 TYR A C 1
ATOM 555 O O . TYR A 1 71 ? -7.880 5.612 9.021 1.00 88.19 71 TYR A O 1
ATOM 563 N N . LEU A 1 72 ? -6.445 3.889 9.209 1.00 83.12 72 LEU A N 1
ATOM 564 C CA . LEU A 1 72 ? -7.360 3.030 9.954 1.00 83.12 72 LEU A CA 1
ATOM 565 C C . LEU A 1 72 ? -7.009 2.909 11.437 1.00 83.12 72 LEU A C 1
ATOM 567 O O . LEU A 1 72 ? -7.926 2.607 12.193 1.00 83.12 72 LEU A O 1
ATOM 571 N N . HIS A 1 73 ? -5.779 3.202 11.888 1.00 72.31 73 HIS A N 1
ATOM 572 C CA . HIS A 1 73 ? -5.464 3.106 13.324 1.00 72.31 73 HIS A CA 1
ATOM 573 C C . HIS A 1 73 ? -6.297 4.046 14.186 1.00 72.31 73 HIS A C 1
ATOM 575 O O . HIS A 1 73 ? -6.913 3.581 15.131 1.00 72.31 73 HIS A O 1
ATOM 581 N N . GLU A 1 74 ? -6.432 5.324 13.831 1.00 64.25 74 GLU A N 1
ATOM 582 C CA . GLU A 1 74 ? -7.202 6.259 14.664 1.00 64.25 74 GLU A CA 1
ATOM 583 C C . GLU A 1 74 ? -8.690 5.864 14.748 1.00 64.25 74 GLU A C 1
ATOM 585 O O . GLU A 1 74 ? -9.310 5.942 15.804 1.00 64.25 74 GLU A O 1
ATOM 590 N N . LYS A 1 75 ? -9.264 5.333 13.660 1.00 59.53 75 LYS A N 1
ATOM 591 C CA . LYS A 1 75 ? -10.651 4.836 13.645 1.00 59.53 75 LYS A CA 1
ATOM 592 C C . LYS A 1 75 ? -10.815 3.505 14.378 1.00 59.53 75 LYS A C 1
ATOM 594 O O . LYS A 1 75 ? -11.862 3.281 14.981 1.00 59.53 75 LYS A O 1
ATOM 599 N N . ALA A 1 76 ? -9.823 2.621 14.299 1.00 61.94 76 ALA A N 1
ATOM 600 C CA . ALA A 1 76 ? -9.818 1.351 15.013 1.00 61.94 76 ALA A CA 1
ATOM 601 C C . ALA A 1 76 ? -9.650 1.576 16.517 1.00 61.94 76 ALA A C 1
ATOM 603 O O . ALA A 1 76 ? -10.396 0.988 17.291 1.00 61.94 76 ALA A O 1
ATOM 604 N N . ASP A 1 77 ? -8.761 2.481 16.918 1.00 66.62 77 ASP A N 1
ATOM 605 C CA . ASP A 1 77 ? -8.534 2.846 18.313 1.00 66.62 77 ASP A CA 1
ATOM 606 C C . ASP A 1 77 ? -9.783 3.511 18.900 1.00 66.62 77 ASP A C 1
ATOM 608 O O . ASP A 1 77 ? -10.277 3.061 19.928 1.00 66.62 77 ASP A O 1
ATOM 612 N N . LEU A 1 78 ? -10.400 4.471 18.196 1.00 66.19 78 LEU A N 1
ATOM 613 C CA . LEU A 1 78 ? -11.666 5.083 18.627 1.00 66.19 78 LEU A CA 1
ATOM 614 C C . LEU A 1 78 ? -12.815 4.066 18.727 1.00 66.19 78 LEU A C 1
ATOM 616 O O . LEU A 1 78 ? -13.601 4.103 19.674 1.00 66.19 78 LEU A O 1
ATOM 620 N N . LYS A 1 79 ? -12.927 3.140 17.765 1.00 69.69 79 LYS A N 1
ATOM 621 C CA . LYS A 1 79 ? -13.947 2.081 17.793 1.00 69.69 79 LYS A CA 1
ATOM 622 C C . LYS A 1 79 ? -13.707 1.102 18.943 1.00 69.69 79 LYS A C 1
ATOM 624 O O . LYS A 1 79 ? -14.659 0.729 19.621 1.00 69.69 79 LYS A O 1
ATOM 629 N N . ASN A 1 80 ? -12.461 0.695 19.168 1.00 74.19 80 ASN A N 1
ATOM 630 C CA . ASN A 1 80 ? -12.094 -0.229 20.235 1.00 74.19 80 ASN A CA 1
ATOM 631 C C . ASN A 1 80 ? -12.279 0.415 21.612 1.00 74.19 80 ASN A C 1
ATOM 633 O O . ASN A 1 80 ? -12.865 -0.217 22.482 1.00 74.19 80 ASN A O 1
ATOM 637 N N . SER A 1 81 ? -11.875 1.676 21.794 1.00 74.81 81 SER A N 1
ATOM 638 C CA . SER A 1 81 ? -12.132 2.433 23.024 1.00 74.81 81 SER A CA 1
ATOM 639 C C . SER A 1 81 ? -13.622 2.528 23.327 1.00 74.81 81 SER A C 1
ATOM 641 O O . SER A 1 81 ? -14.025 2.272 24.455 1.00 74.81 81 SER A O 1
ATOM 643 N N . ARG A 1 82 ? -14.453 2.801 22.315 1.00 81.31 82 ARG A N 1
ATOM 644 C CA . ARG A 1 82 ? -15.908 2.826 22.487 1.00 81.31 82 ARG A CA 1
ATOM 645 C C . ARG A 1 82 ? -16.480 1.465 22.891 1.00 81.31 82 ARG A C 1
ATOM 647 O O . ARG A 1 82 ? -17.325 1.398 23.773 1.00 81.31 82 ARG A O 1
ATOM 654 N N . LEU A 1 83 ? -16.029 0.379 22.262 1.00 85.75 83 LEU A N 1
ATOM 655 C CA . LEU A 1 83 ? -16.477 -0.974 22.613 1.00 85.75 83 LEU A CA 1
ATOM 656 C C . LEU A 1 83 ? -16.051 -1.373 24.034 1.00 85.75 83 LEU A C 1
ATOM 658 O O . LEU A 1 83 ? -16.803 -2.057 24.724 1.00 85.75 83 LEU A O 1
ATOM 662 N N . ILE A 1 84 ? -14.866 -0.940 24.473 1.00 90.62 84 ILE A N 1
ATOM 663 C CA . ILE A 1 84 ? -14.387 -1.144 25.845 1.00 90.62 84 ILE A CA 1
ATOM 664 C C . ILE A 1 84 ? -15.265 -0.368 26.832 1.00 90.62 84 ILE A C 1
ATOM 666 O O . ILE A 1 84 ? -15.735 -0.956 27.800 1.00 90.62 84 ILE A O 1
ATOM 670 N N . GLU A 1 85 ? -15.557 0.904 26.558 1.00 91.69 85 GLU A N 1
ATOM 671 C CA . GLU A 1 85 ? -16.429 1.733 27.401 1.00 91.69 85 GLU A CA 1
ATOM 672 C C . GLU A 1 85 ? -17.846 1.135 27.513 1.00 91.69 85 GLU A C 1
ATOM 674 O O . GLU A 1 85 ? -18.407 1.021 28.604 1.00 91.69 85 GLU A O 1
ATOM 679 N N . GLU A 1 86 ? -18.413 0.657 26.400 1.00 92.50 86 GLU A N 1
ATOM 680 C CA . GLU A 1 86 ? -19.708 -0.037 26.391 1.00 92.50 86 GLU A CA 1
ATOM 681 C C . GLU A 1 86 ? -19.673 -1.336 27.224 1.00 92.50 86 GLU A C 1
ATOM 683 O O . GLU A 1 86 ? -20.621 -1.629 27.961 1.00 92.50 86 GLU A O 1
ATOM 688 N N . ALA A 1 87 ? -18.576 -2.098 27.159 1.00 93.44 87 ALA A N 1
ATOM 689 C CA . ALA A 1 87 ? -18.390 -3.300 27.969 1.00 93.44 87 ALA A CA 1
ATOM 690 C C . ALA A 1 87 ? -18.266 -2.979 29.470 1.00 93.44 87 ALA A C 1
ATOM 692 O O . ALA A 1 87 ? -18.869 -3.674 30.290 1.00 93.44 87 ALA A O 1
ATOM 693 N N . GLU A 1 88 ? -17.546 -1.918 29.842 1.00 95.56 88 GLU A N 1
ATOM 694 C CA . GLU A 1 88 ? -17.419 -1.457 31.231 1.00 95.56 88 GLU A CA 1
ATOM 695 C C . GLU A 1 88 ? -18.778 -1.060 31.822 1.00 95.56 88 GLU A C 1
ATOM 697 O O . GL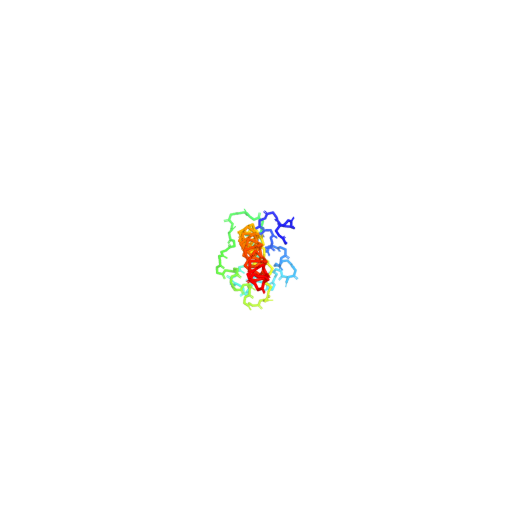U A 1 88 ? -19.131 -1.488 32.926 1.00 95.56 88 GLU A O 1
ATOM 702 N N . VAL A 1 89 ? -19.590 -0.322 31.058 1.00 96.19 89 VAL A N 1
ATOM 703 C CA . VAL A 1 89 ? -20.962 0.030 31.453 1.00 96.19 89 VAL A CA 1
ATOM 704 C C . VAL A 1 89 ? -21.806 -1.226 31.666 1.00 96.19 89 VAL A C 1
ATOM 706 O O . VAL A 1 89 ? -22.511 -1.340 32.673 1.00 96.19 89 VAL A O 1
ATOM 709 N N . LEU A 1 90 ? -21.738 -2.191 30.745 1.00 96.62 90 LEU A N 1
ATOM 710 C CA . LEU A 1 90 ? -22.511 -3.426 30.847 1.00 96.62 90 LEU A CA 1
ATOM 711 C C . LEU A 1 90 ? -22.106 -4.255 32.074 1.00 96.62 90 LEU A C 1
ATOM 713 O O . LEU A 1 90 ? -22.977 -4.749 32.792 1.00 96.62 90 LEU A O 1
ATOM 717 N N . MET A 1 91 ? -20.806 -4.350 32.355 1.00 96.75 91 MET A N 1
ATOM 718 C CA . MET A 1 91 ? -20.277 -5.021 33.544 1.00 96.75 91 MET A CA 1
ATOM 719 C C . MET A 1 91 ? -20.742 -4.344 34.838 1.00 96.75 91 MET A C 1
ATOM 721 O O . MET A 1 91 ? -21.136 -5.031 35.784 1.00 96.75 91 MET A O 1
ATOM 725 N N . GLY A 1 92 ? -20.781 -3.008 34.871 1.00 95.94 92 GLY A N 1
ATOM 726 C CA . GLY A 1 92 ? -21.335 -2.250 35.995 1.00 95.94 92 GLY A CA 1
ATOM 727 C C . GLY A 1 92 ? -22.812 -2.570 36.250 1.00 95.94 92 GLY A C 1
ATOM 728 O O . GLY A 1 92 ? -23.203 -2.849 37.386 1.00 95.94 92 GLY A O 1
ATOM 729 N N . ARG A 1 93 ? -23.629 -2.619 35.189 1.00 95.19 93 ARG A N 1
ATOM 730 C CA . ARG A 1 93 ? -25.052 -2.994 35.291 1.00 95.19 93 ARG A CA 1
ATOM 731 C C . ARG A 1 93 ? -25.231 -4.440 35.743 1.00 95.19 93 ARG A C 1
ATOM 733 O O . ARG A 1 93 ? -26.081 -4.716 36.583 1.00 95.19 93 ARG A O 1
ATOM 740 N N . PHE A 1 94 ? -24.414 -5.359 35.233 1.00 95.62 94 PHE A N 1
ATOM 741 C CA . PHE A 1 94 ? -24.450 -6.760 35.649 1.00 95.62 94 PHE A CA 1
ATOM 742 C C . PHE A 1 94 ? -24.141 -6.916 37.144 1.00 95.62 94 PHE A C 1
ATOM 744 O O . PHE A 1 94 ? -24.843 -7.634 37.855 1.00 95.62 94 PHE A O 1
ATOM 751 N N . SER A 1 95 ? -23.148 -6.177 37.651 1.00 96.50 95 SER A N 1
ATOM 752 C CA . SER A 1 95 ? -22.829 -6.153 39.081 1.00 96.50 95 SER A CA 1
ATOM 753 C C . SER A 1 95 ? 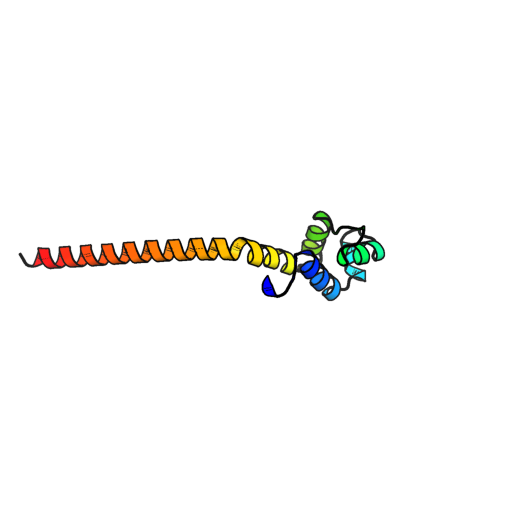-23.983 -5.617 39.935 1.00 96.50 95 SER A C 1
ATOM 755 O O . SER A 1 95 ? -24.208 -6.139 41.027 1.00 96.50 95 SER A O 1
ATOM 757 N N . GLN A 1 96 ? -24.712 -4.599 39.466 1.00 93.38 96 GLN A N 1
ATOM 758 C CA . GLN A 1 96 ? -25.896 -4.084 40.167 1.00 93.38 96 GLN A CA 1
ATOM 759 C C . GLN A 1 96 ? -27.004 -5.135 40.248 1.00 93.38 96 GLN A C 1
ATOM 761 O O . GLN A 1 96 ? -27.513 -5.388 41.335 1.00 93.38 96 GLN A O 1
ATOM 766 N N . VAL A 1 97 ? -27.305 -5.816 39.139 1.00 93.69 97 VAL A N 1
ATOM 767 C CA . VAL A 1 97 ? -28.324 -6.878 39.110 1.00 93.69 97 VAL A CA 1
ATOM 768 C C . VAL A 1 97 ? -27.968 -8.022 40.066 1.00 93.69 97 VAL A C 1
ATOM 770 O O . VAL A 1 97 ? -28.827 -8.496 40.805 1.00 93.69 97 VAL A O 1
ATOM 773 N N . ILE A 1 98 ? -26.698 -8.444 40.122 1.00 95.31 98 ILE A N 1
ATOM 774 C CA . ILE A 1 98 ? -26.255 -9.462 41.092 1.00 95.31 98 ILE A CA 1
ATOM 775 C C . ILE A 1 98 ? -26.473 -8.992 42.536 1.00 95.31 98 ILE A C 1
ATOM 777 O O . ILE A 1 98 ? -26.877 -9.788 43.386 1.00 95.31 98 ILE A O 1
ATOM 781 N N . ALA A 1 99 ? -26.184 -7.723 42.832 1.00 93.31 99 ALA A N 1
ATOM 782 C CA . ALA A 1 99 ? -26.378 -7.172 44.169 1.00 93.31 99 ALA A CA 1
ATOM 783 C C . ALA A 1 99 ? -27.866 -7.122 44.554 1.00 93.31 99 ALA A C 1
ATOM 785 O O . ALA A 1 99 ? -28.208 -7.487 45.676 1.00 93.31 99 ALA A O 1
ATOM 786 N N . GLU A 1 100 ? -28.742 -6.740 43.623 1.00 91.50 100 GLU A N 1
ATOM 787 C CA . GLU A 1 100 ? -30.196 -6.718 43.822 1.00 91.50 100 GLU A CA 1
ATOM 788 C C . GLU A 1 100 ? -30.769 -8.117 44.078 1.00 91.50 100 GLU A C 1
ATOM 790 O O . GLU A 1 100 ? -31.542 -8.292 45.017 1.00 91.50 100 GLU A O 1
ATOM 795 N N . ILE A 1 101 ? -30.343 -9.130 43.311 1.00 91.62 101 ILE A N 1
ATOM 796 C CA . ILE A 1 101 ? -30.766 -10.525 43.523 1.00 91.62 101 ILE A CA 1
ATOM 797 C C . ILE A 1 101 ? -30.359 -11.002 44.923 1.00 91.62 101 ILE A C 1
ATOM 799 O O . ILE A 1 101 ? -31.194 -11.509 45.668 1.00 91.62 101 ILE A O 1
ATOM 803 N N . ARG A 1 102 ? -29.102 -10.770 45.325 1.00 87.94 102 ARG A N 1
ATOM 804 C CA . ARG A 1 102 ? -28.608 -11.148 46.663 1.00 87.94 102 ARG A CA 1
ATOM 805 C C . ARG A 1 102 ? -29.338 -10.426 47.794 1.00 87.94 102 ARG A C 1
ATOM 807 O O . ARG A 1 102 ? -29.525 -11.005 48.858 1.00 87.94 102 ARG A O 1
ATOM 814 N N . ALA A 1 103 ? -29.716 -9.166 47.589 1.00 87.06 103 ALA A N 1
ATOM 815 C CA . ALA A 1 103 ? -30.474 -8.400 48.573 1.00 87.06 103 ALA A CA 1
ATOM 816 C C . ALA A 1 103 ? -31.927 -8.894 48.698 1.00 87.06 103 ALA A C 1
ATOM 818 O O . ALA A 1 103 ? -32.480 -8.868 49.794 1.00 87.06 103 ALA A O 1
ATOM 819 N N . GLY A 1 104 ? -32.528 -9.367 47.601 1.00 78.88 104 GLY A N 1
ATOM 820 C CA . 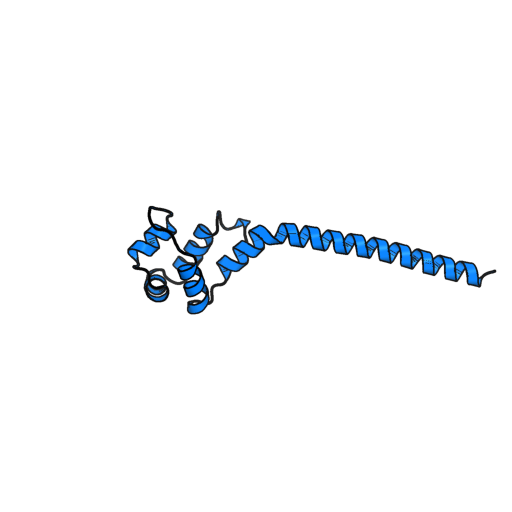GLY A 1 104 ? -33.883 -9.924 47.579 1.00 78.88 104 GLY A CA 1
ATOM 821 C C . GLY A 1 104 ? -34.009 -11.327 48.183 1.00 78.88 104 GLY A C 1
ATOM 822 O O . GLY A 1 104 ? -35.072 -11.666 48.684 1.00 78.88 104 GLY A O 1
ATOM 823 N N . GLU A 1 105 ? -32.940 -12.129 48.193 1.00 62.03 105 GLU A N 1
ATOM 824 C CA . GLU A 1 105 ? -32.916 -13.465 48.822 1.00 62.03 105 GLU A CA 1
ATOM 825 C C . GLU A 1 105 ? -32.871 -13.424 50.367 1.00 62.03 105 GLU A C 1
ATOM 827 O O . GLU A 1 105 ? -33.014 -14.459 51.016 1.00 62.03 105 GLU A O 1
ATOM 832 N N . GLY A 1 106 ? -32.666 -12.242 50.963 1.00 57.12 106 GLY A N 1
ATOM 833 C CA . GLY A 1 106 ? -32.584 -12.033 52.415 1.00 57.12 106 GLY A CA 1
ATOM 834 C C . GLY A 1 106 ? -33.825 -11.413 53.074 1.00 57.12 106 GLY A C 1
ATOM 835 O O . GLY A 1 106 ? -33.745 -11.074 54.257 1.00 57.12 106 GLY A O 1
ATOM 836 N N . ALA A 1 107 ? -34.922 -11.228 52.330 1.00 48.72 107 ALA A N 1
ATOM 837 C CA . ALA A 1 107 ? -36.209 -10.702 52.808 1.00 48.72 107 ALA A CA 1
ATOM 838 C C . ALA A 1 107 ? -37.271 -11.809 52.877 1.00 48.72 107 ALA A C 1
ATOM 840 O O . ALA A 1 107 ? -38.086 -11.767 53.827 1.00 48.72 107 ALA A O 1
#

Sequence (107 aa):
MARRYRNLLDCCATAIYRAGHGNVAPAIDIAPSNLTRALTGDDRKLGVDHLEKFLDEFGDLEPVYYLVDKYLHEKADLKNSRLIEEAEVLMGRFSQVIAEIRAGEGA